Protein AF-A0A6A5UHA8-F1 (afdb_monomer)

Sequence (123 aa):
MEQAAKHSSYPTELTMKLHTLTRTIFKEAGDRDMNSHNPKFTVIPFWVLDPLLALWECIDRAVTLGQKWPFISRQNFQYIRLGLRISIEKARNRLGYEPIVGTEEGIRRTVAWFQQNKAKKAN

Secondary structure (DSSP, 8-state):
--S--------S-----HHHHHHHHHHHTT-SSTTSSS-------HHHHHHHHHHHHHHHHHHTTT-S--SS-HHHHHHHHHT-PPPSHHHHHHH----SS-HHHHHHHHHHHHHHHHHHH--

Organism: NCBI:txid147558

pLDDT: mean 77.62, std 15.19, range [36.62, 93.75]

Radius of gyration: 20.57 Å; Cα contacts (8 Å, |Δi|>4): 44; chains: 1; bounding box: 38×48×55 Å

Foldseek 3Di:
DPDPPPPDPDPPDDLQFPVNLVLLLCVLLVPPQSVDPDRDDDDDDPVVVLVVQVVVVVVCCVVVVNPDDDPDHPVVVVVSVVRDDDDCVVVCVPPVDDDPDDPSVVSNVVSVVVVVVVVVVVD

InterPro domains:
  IPR036291 NAD(P)-binding domain superfamily [SSF51735] (20-119)

Solvent-accessible surface area (backbone atoms only — not comparable to full-atom values): 7953 Å² total; per-residue (Å²): 142,89,76,80,80,79,72,69,95,61,77,95,73,75,85,68,49,69,70,56,49,51,51,51,49,40,49,69,66,65,44,62,62,81,65,40,100,75,55,88,80,84,84,77,57,64,83,64,46,54,57,52,41,53,50,48,48,52,51,52,35,63,77,48,73,63,76,63,83,67,91,78,38,64,67,61,50,49,54,61,70,68,57,79,75,83,74,60,63,66,48,29,76,75,68,70,55,72,80,93,63,56,70,70,61,47,47,50,53,52,45,54,52,51,56,58,51,54,58,61,73,76,108

Structure (mmCIF, N/CA/C/O backbone):
data_AF-A0A6A5UHA8-F1
#
_entry.id   AF-A0A6A5UHA8-F1
#
loop_
_atom_site.group_PDB
_atom_site.id
_atom_site.type_symbol
_atom_site.label_atom_id
_atom_site.label_alt_id
_atom_site.label_comp_id
_atom_site.label_asym_id
_atom_site.label_entity_id
_atom_site.label_seq_id
_atom_site.pdbx_PDB_ins_code
_atom_site.Cartn_x
_atom_site.Cartn_y
_atom_site.Cartn_z
_atom_site.occupancy
_atom_site.B_iso_or_equiv
_atom_site.auth_seq_id
_atom_site.auth_comp_id
_atom_site.auth_asym_id
_atom_site.auth_atom_id
_atom_site.pdbx_PDB_model_num
ATOM 1 N N . MET A 1 1 ? -13.228 -22.901 39.137 1.00 38.81 1 MET A N 1
ATOM 2 C CA . MET A 1 1 ? -12.195 -22.278 38.277 1.00 38.81 1 MET A CA 1
ATOM 3 C C . MET A 1 1 ? -12.542 -22.517 36.807 1.00 38.81 1 MET A C 1
ATOM 5 O O . MET A 1 1 ? -11.737 -23.022 36.042 1.00 38.81 1 MET A O 1
ATOM 9 N N . GLU A 1 2 ? -13.765 -22.160 36.412 1.00 40.34 2 GLU A N 1
ATOM 10 C CA . GLU A 1 2 ? -14.390 -22.625 35.164 1.00 40.34 2 GLU A CA 1
ATOM 11 C C . GLU A 1 2 ? -15.009 -21.440 34.409 1.00 40.34 2 GLU A C 1
ATOM 13 O O . GLU A 1 2 ? -16.166 -21.447 34.022 1.00 40.34 2 GLU A O 1
ATOM 18 N N . GLN A 1 3 ? -14.257 -20.340 34.295 1.00 36.62 3 GLN A N 1
ATOM 19 C CA . GLN A 1 3 ? -14.670 -19.162 33.512 1.00 36.62 3 GLN A CA 1
ATOM 20 C C . GLN A 1 3 ? -13.519 -18.512 32.724 1.00 36.62 3 GLN A C 1
ATOM 22 O O . GLN A 1 3 ? -13.698 -17.452 32.136 1.00 36.62 3 GLN A O 1
ATOM 27 N N . ALA A 1 4 ? -12.346 -19.148 32.642 1.00 40.94 4 ALA A N 1
ATOM 28 C CA . ALA A 1 4 ? -11.210 -18.631 31.866 1.00 40.94 4 ALA A CA 1
ATOM 29 C C . ALA A 1 4 ? -11.117 -19.213 30.438 1.00 40.94 4 ALA A C 1
ATOM 31 O O . ALA A 1 4 ? -10.199 -18.886 29.696 1.00 40.94 4 ALA A O 1
ATOM 32 N N . ALA A 1 5 ? -12.074 -20.058 30.035 1.00 40.97 5 ALA A N 1
ATOM 33 C CA . ALA A 1 5 ? -12.104 -20.718 28.725 1.00 40.97 5 ALA A CA 1
ATOM 34 C C . ALA A 1 5 ? -12.970 -19.992 27.673 1.00 40.97 5 ALA A C 1
ATOM 36 O O . ALA A 1 5 ? -13.248 -20.538 26.610 1.00 40.97 5 ALA A O 1
ATOM 37 N N . LYS A 1 6 ? -13.334 -18.721 27.900 1.00 38.22 6 LYS A N 1
ATOM 38 C CA . LYS A 1 6 ? -13.728 -17.806 26.813 1.00 38.22 6 LYS A CA 1
ATOM 39 C C . LYS A 1 6 ? -12.461 -17.275 26.135 1.00 38.22 6 LYS A C 1
ATOM 41 O O . LYS A 1 6 ? -12.190 -16.078 26.119 1.00 38.22 6 LYS A O 1
ATOM 46 N N . HIS A 1 7 ? -11.645 -18.183 25.606 1.00 41.50 7 HIS A N 1
ATOM 47 C CA . HIS A 1 7 ? -10.472 -17.828 24.818 1.00 41.50 7 HIS A CA 1
ATOM 48 C C . HIS A 1 7 ? -10.960 -17.333 23.448 1.00 41.50 7 HIS A C 1
ATOM 50 O O . HIS A 1 7 ? -10.992 -18.065 22.471 1.00 41.50 7 HIS A O 1
ATOM 56 N N . SER A 1 8 ? -11.413 -16.076 23.425 1.00 45.19 8 SER A N 1
ATOM 57 C CA . SER A 1 8 ? -11.296 -15.158 22.295 1.00 45.19 8 SER A CA 1
ATOM 58 C C . SER A 1 8 ? -11.610 -15.772 20.919 1.00 45.19 8 SER A C 1
ATOM 60 O O . SER A 1 8 ? -10.714 -15.953 20.093 1.00 45.19 8 SER A O 1
ATOM 62 N N . SER A 1 9 ? -12.894 -16.018 20.638 1.00 39.19 9 SER 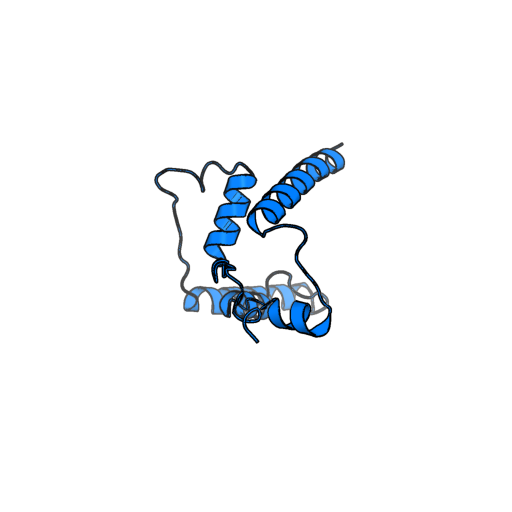A N 1
ATOM 63 C CA . SER A 1 9 ? -13.400 -16.154 19.266 1.00 39.19 9 SER A CA 1
ATOM 64 C C . SER A 1 9 ? -13.320 -14.803 18.548 1.00 39.19 9 SER A C 1
ATOM 66 O O . SER A 1 9 ? -14.333 -14.149 18.325 1.00 39.19 9 SER A O 1
ATOM 68 N N . TYR A 1 10 ? -12.113 -14.367 18.199 1.00 44.81 10 TYR A N 1
ATOM 69 C CA . TYR A 1 10 ? -11.931 -13.373 17.150 1.00 44.81 10 TYR A CA 1
ATOM 70 C C . TYR A 1 10 ? -11.368 -14.107 15.945 1.00 44.81 10 TYR A C 1
ATOM 72 O O . TYR A 1 10 ? -10.399 -14.858 16.100 1.00 44.81 10 TYR A O 1
ATOM 80 N N . PRO A 1 11 ? -11.977 -13.950 14.762 1.00 39.31 11 PRO A N 1
ATOM 81 C CA . PRO A 1 11 ? -11.448 -14.594 13.586 1.00 39.31 11 PRO A CA 1
ATOM 82 C C . PRO A 1 11 ? -10.034 -14.050 13.371 1.00 39.31 11 PRO A C 1
ATOM 84 O O . PRO A 1 11 ? -9.792 -12.844 13.381 1.00 39.31 11 PRO A O 1
ATOM 87 N N . THR A 1 12 ? -9.087 -14.959 13.185 1.00 46.69 12 THR A N 1
ATOM 88 C CA . THR A 1 12 ? -7.681 -14.721 12.820 1.00 46.69 12 THR A CA 1
ATOM 89 C C . THR A 1 12 ? -7.557 -14.154 11.390 1.00 46.69 12 THR A C 1
ATOM 91 O O . THR A 1 12 ? -6.555 -14.325 10.701 1.00 46.69 12 THR A O 1
ATOM 94 N N . GLU A 1 13 ? -8.610 -13.489 10.925 1.00 46.41 13 GLU A N 1
ATOM 95 C CA . GLU A 1 13 ? -8.915 -13.101 9.560 1.00 46.41 13 GLU A CA 1
ATOM 96 C C . GLU A 1 13 ? -8.931 -11.577 9.518 1.00 46.41 13 GLU A C 1
ATOM 98 O O . GLU A 1 13 ? -9.983 -10.969 9.660 1.00 46.41 13 GLU A O 1
ATOM 103 N N . LEU A 1 14 ? -7.766 -10.943 9.374 1.00 55.59 14 LEU A N 1
ATOM 104 C CA . LEU A 1 14 ? -7.663 -9.781 8.485 1.00 55.59 14 LEU A CA 1
ATOM 105 C C . LEU A 1 14 ? -6.211 -9.401 8.171 1.00 55.59 14 LEU A C 1
ATOM 107 O O . LEU A 1 14 ? -5.829 -8.232 8.125 1.00 55.59 14 LEU A O 1
ATOM 111 N N . THR A 1 15 ? -5.362 -10.387 7.886 1.00 63.38 15 THR A N 1
ATOM 112 C CA . THR A 1 15 ? -4.102 -10.102 7.188 1.00 63.38 15 THR A CA 1
ATOM 113 C C . THR A 1 15 ? -4.404 -9.842 5.708 1.00 63.38 15 THR A C 1
ATOM 115 O O . THR A 1 15 ? -4.061 -10.617 4.817 1.00 63.38 15 THR A O 1
ATOM 118 N N . MET A 1 16 ? -5.095 -8.734 5.413 1.00 73.50 16 MET A N 1
ATOM 119 C CA . MET A 1 16 ? -5.443 -8.380 4.041 1.00 73.50 16 MET A CA 1
ATOM 120 C C . MET A 1 16 ? -4.150 -8.155 3.235 1.00 73.50 16 MET A C 1
ATOM 122 O O . MET A 1 16 ? -3.268 -7.368 3.603 1.00 73.50 16 MET A O 1
ATOM 126 N N . LYS A 1 17 ? -3.993 -8.885 2.124 1.00 80.94 17 LYS A N 1
ATOM 127 C CA . LYS A 1 17 ? -2.867 -8.684 1.198 1.00 80.94 17 LYS A CA 1
ATOM 128 C C . LYS A 1 17 ? -2.960 -7.280 0.597 1.00 80.94 17 LYS A C 1
ATOM 130 O O . LYS A 1 17 ? -4.055 -6.779 0.376 1.00 80.94 17 LYS A O 1
ATOM 135 N N . LEU A 1 18 ? -1.821 -6.663 0.270 1.00 80.62 18 LEU A N 1
ATOM 136 C CA . LEU A 1 18 ? -1.769 -5.293 -0.260 1.00 80.62 18 LEU A CA 1
ATOM 137 C C . LEU A 1 18 ? -2.644 -5.147 -1.503 1.00 80.62 18 LEU A C 1
ATOM 139 O O . LEU A 1 18 ? -3.376 -4.179 -1.622 1.00 80.62 18 LEU A O 1
ATOM 143 N N . HIS A 1 19 ? -2.602 -6.137 -2.392 1.00 79.50 19 HIS A N 1
ATOM 144 C CA . HIS A 1 19 ? -3.430 -6.145 -3.591 1.00 79.50 19 HIS A CA 1
ATOM 145 C C . HIS A 1 19 ? -4.936 -6.244 -3.278 1.00 79.50 19 HIS A C 1
ATOM 147 O O . HIS A 1 19 ? -5.765 -5.675 -3.982 1.00 79.50 19 HIS A O 1
ATOM 153 N N . THR A 1 20 ? -5.314 -6.947 -2.209 1.00 83.44 20 THR A N 1
ATOM 154 C CA . THR A 1 20 ? -6.709 -7.002 -1.750 1.00 83.44 20 THR A CA 1
ATOM 155 C C . THR A 1 20 ? -7.126 -5.671 -1.120 1.00 83.44 20 THR A C 1
ATOM 157 O O . THR A 1 20 ? -8.225 -5.186 -1.385 1.00 83.44 20 THR A O 1
ATOM 160 N N . LEU A 1 21 ? -6.229 -5.039 -0.356 1.00 85.50 21 LEU A N 1
ATOM 161 C CA . LEU A 1 21 ? -6.434 -3.709 0.216 1.00 85.50 21 LEU A CA 1
ATOM 162 C C . LEU A 1 21 ? -6.647 -2.668 -0.881 1.00 85.50 21 LEU A C 1
ATOM 164 O O . LEU A 1 21 ? -7.646 -1.956 -0.869 1.00 85.50 21 LEU A O 1
ATOM 168 N N . THR A 1 22 ? -5.739 -2.610 -1.856 1.00 85.50 22 THR A N 1
ATOM 169 C CA . THR A 1 22 ? -5.837 -1.671 -2.976 1.00 85.50 22 THR A CA 1
ATOM 170 C C . THR A 1 22 ? -7.113 -1.920 -3.768 1.00 85.50 22 THR A C 1
ATOM 172 O O . THR A 1 22 ? -7.848 -0.971 -4.017 1.00 85.50 22 THR A O 1
ATOM 175 N N . ARG A 1 23 ? -7.450 -3.181 -4.079 1.00 84.50 23 ARG A N 1
ATOM 176 C CA . ARG A 1 23 ? -8.714 -3.527 -4.750 1.00 84.50 23 ARG A CA 1
ATOM 177 C C . ARG A 1 23 ? -9.931 -3.015 -3.980 1.00 84.50 23 ARG A C 1
ATOM 179 O O . ARG A 1 23 ? -10.846 -2.478 -4.594 1.00 84.50 23 ARG A O 1
ATOM 186 N N . THR A 1 24 ? -9.937 -3.161 -2.658 1.00 87.25 24 THR A N 1
ATOM 187 C CA . THR A 1 24 ? -11.037 -2.684 -1.809 1.00 87.25 24 THR A CA 1
ATOM 188 C C . THR A 1 24 ? -11.139 -1.160 -1.860 1.00 87.25 24 THR A C 1
ATOM 190 O O . THR A 1 24 ? -12.218 -0.633 -2.093 1.00 87.25 24 THR A O 1
ATOM 193 N N . ILE A 1 25 ? -10.013 -0.448 -1.755 1.00 89.81 25 ILE A N 1
ATOM 194 C CA . ILE A 1 25 ? -9.972 1.017 -1.876 1.00 89.81 25 ILE A CA 1
ATOM 195 C C . ILE A 1 25 ? -10.503 1.481 -3.239 1.00 89.81 25 ILE A C 1
ATOM 197 O O . ILE A 1 25 ? -11.336 2.380 -3.285 1.00 89.81 25 ILE A O 1
ATOM 201 N N . PHE A 1 26 ? -10.050 0.879 -4.344 1.00 87.44 26 PHE A N 1
ATOM 202 C CA . PHE A 1 26 ? -10.492 1.258 -5.693 1.00 87.44 26 PHE A CA 1
ATOM 203 C C . PHE A 1 26 ? -11.976 0.971 -5.920 1.00 87.44 26 PHE A C 1
ATOM 205 O O . PHE A 1 26 ? -12.680 1.797 -6.502 1.00 87.44 26 PHE A O 1
ATOM 212 N N . LYS A 1 27 ? -12.469 -0.156 -5.397 1.00 86.56 27 LYS A N 1
ATOM 213 C CA . LYS A 1 27 ? -13.892 -0.490 -5.424 1.00 86.56 27 LYS A CA 1
ATOM 214 C C . LYS A 1 27 ? -14.727 0.568 -4.695 1.00 86.56 27 LYS A C 1
ATOM 216 O O . LYS A 1 27 ? -15.681 1.078 -5.272 1.00 86.56 27 LYS A O 1
ATOM 221 N N . GLU A 1 28 ? -14.342 0.941 -3.474 1.00 89.12 28 GLU A N 1
ATOM 222 C CA . GLU A 1 28 ? -15.027 1.991 -2.702 1.00 89.12 28 GLU A CA 1
ATOM 223 C C . GLU A 1 28 ? -14.884 3.381 -3.346 1.00 89.12 28 GLU A C 1
ATOM 225 O O . GLU A 1 28 ? -15.772 4.224 -3.236 1.00 89.12 28 GLU A O 1
ATOM 230 N N . ALA A 1 29 ? -13.781 3.636 -4.057 1.00 87.88 29 ALA A N 1
ATOM 231 C CA . ALA A 1 29 ? -13.562 4.887 -4.780 1.00 87.88 29 ALA A CA 1
ATOM 232 C C . ALA A 1 29 ? -14.445 5.035 -6.033 1.00 87.88 29 ALA A C 1
ATOM 234 O O . ALA A 1 29 ? -14.463 6.116 -6.623 1.00 87.88 29 ALA A O 1
ATOM 235 N N . GLY A 1 30 ? -15.182 3.988 -6.419 1.00 85.25 30 GLY A N 1
ATOM 236 C CA . GLY A 1 30 ? -16.061 3.983 -7.586 1.00 85.25 30 GLY A CA 1
ATOM 237 C C . GLY A 1 30 ? -15.344 3.687 -8.905 1.00 85.25 30 GLY A C 1
ATOM 238 O O . GLY A 1 30 ? -15.884 4.000 -9.967 1.00 85.25 30 GLY A O 1
ATOM 239 N N . ASP A 1 31 ? -14.143 3.102 -8.857 1.00 82.44 31 ASP A N 1
ATOM 240 C CA . ASP A 1 31 ? -13.414 2.700 -10.058 1.00 82.44 31 ASP A CA 1
ATOM 241 C C . ASP A 1 31 ? -14.146 1.551 -10.776 1.00 82.44 31 ASP A C 1
ATOM 243 O O . ASP A 1 31 ? -14.421 0.494 -10.199 1.00 82.44 31 ASP A O 1
ATOM 247 N N . ARG A 1 32 ? -14.492 1.775 -12.047 1.00 69.00 32 ARG A N 1
ATOM 248 C CA . ARG A 1 32 ? -15.257 0.829 -12.873 1.00 69.00 32 ARG A CA 1
ATOM 249 C C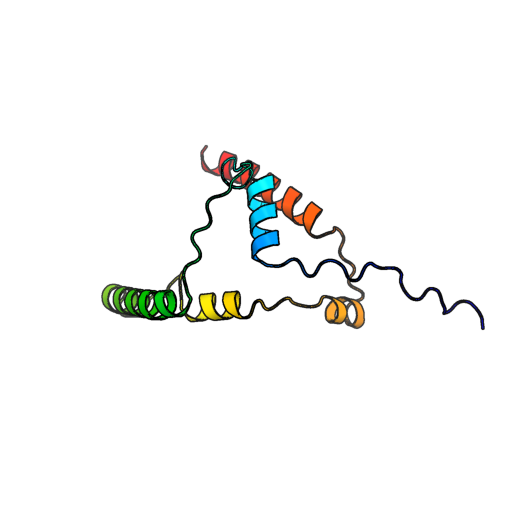 . ARG A 1 32 ? -14.363 -0.230 -13.509 1.00 69.00 32 ARG A C 1
ATOM 251 O O . ARG A 1 32 ? -14.820 -1.355 -13.700 1.00 69.00 32 ARG A O 1
ATOM 258 N N . ASP A 1 33 ? -13.103 0.097 -13.783 1.00 70.94 33 ASP A N 1
ATOM 259 C CA . ASP A 1 33 ? -12.193 -0.796 -14.505 1.00 70.94 33 ASP A CA 1
ATOM 260 C C . ASP A 1 33 ? -11.704 -1.930 -13.601 1.00 70.94 33 ASP A C 1
ATOM 262 O O . ASP A 1 33 ? -11.683 -3.098 -13.997 1.00 70.94 33 ASP A O 1
ATOM 266 N N . MET A 1 34 ? -11.400 -1.613 -12.340 1.00 66.06 34 MET A N 1
ATOM 267 C CA . MET A 1 34 ? -10.967 -2.599 -11.344 1.00 66.06 34 MET A CA 1
ATOM 268 C C . MET A 1 34 ? -12.106 -3.521 -10.862 1.00 66.06 34 MET A C 1
ATOM 270 O O . MET A 1 34 ? -11.835 -4.596 -10.322 1.00 66.06 34 MET A O 1
ATOM 274 N N . ASN A 1 35 ? -13.365 -3.102 -11.046 1.00 65.00 35 ASN A N 1
ATOM 275 C CA . ASN A 1 35 ? -14.583 -3.847 -10.695 1.00 65.00 35 ASN A CA 1
ATOM 276 C C . ASN A 1 35 ? -15.257 -4.509 -11.918 1.00 65.00 35 ASN A C 1
ATOM 278 O O . ASN A 1 35 ? -16.358 -5.048 -11.808 1.00 65.00 35 ASN A O 1
ATOM 282 N N . SER A 1 36 ? -14.612 -4.459 -13.088 1.00 68.62 36 SER A N 1
ATOM 283 C CA . SER A 1 36 ? -15.054 -5.172 -14.288 1.00 68.62 36 SER A CA 1
ATOM 284 C C . SER A 1 36 ? -14.948 -6.690 -14.098 1.00 68.62 36 SER A C 1
ATOM 286 O O . SER A 1 36 ? -14.161 -7.175 -13.286 1.00 68.62 36 SER A O 1
ATOM 288 N N . HIS A 1 37 ? -15.714 -7.460 -14.874 1.00 70.06 37 HIS A N 1
ATOM 289 C CA . HIS A 1 37 ? -15.679 -8.928 -14.839 1.00 70.06 37 HIS A CA 1
ATOM 290 C C . HIS A 1 37 ? -14.295 -9.491 -15.227 1.00 70.06 37 HIS A C 1
ATOM 292 O O . HIS A 1 37 ? -13.920 -10.564 -14.767 1.00 70.06 37 HIS A O 1
ATOM 298 N N . ASN A 1 38 ? -13.518 -8.739 -16.023 1.00 72.25 38 ASN A N 1
ATOM 299 C CA . ASN A 1 38 ? -12.174 -9.102 -16.485 1.00 72.25 38 ASN A CA 1
ATOM 300 C C . ASN A 1 38 ? -11.173 -7.952 -16.255 1.00 72.25 38 ASN A C 1
ATOM 302 O O . ASN A 1 38 ? -10.832 -7.231 -17.197 1.00 72.25 38 ASN A O 1
ATOM 306 N N . PRO A 1 39 ? -10.695 -7.742 -15.019 1.00 73.12 39 PRO A N 1
ATOM 307 C 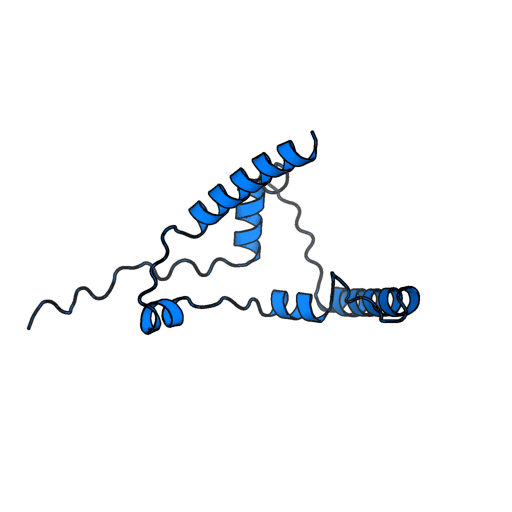CA . PRO A 1 39 ? -9.699 -6.713 -14.741 1.00 73.12 39 PRO A CA 1
ATOM 308 C C . PRO A 1 39 ? -8.359 -7.061 -15.413 1.00 73.12 39 PRO A C 1
ATOM 310 O O . PRO A 1 39 ? -7.837 -8.169 -15.269 1.00 73.12 39 PRO A O 1
ATOM 313 N N . LYS A 1 40 ? -7.785 -6.108 -16.154 1.00 75.81 40 LYS A N 1
ATOM 314 C CA . LYS 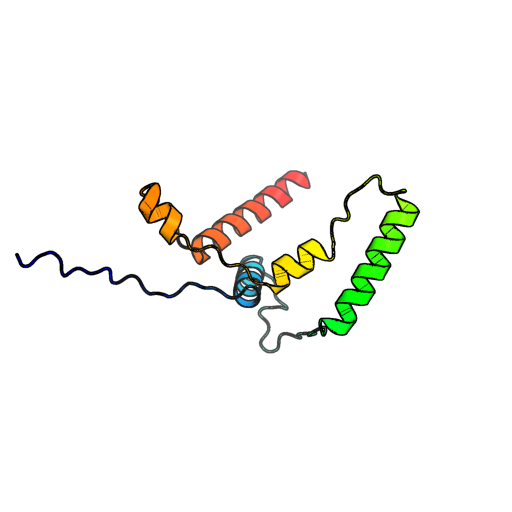A 1 40 ? -6.505 -6.288 -16.852 1.00 75.81 40 LYS A CA 1
ATOM 315 C C . LYS A 1 40 ? -5.345 -6.013 -15.892 1.00 75.81 40 LYS A C 1
ATOM 317 O O . LYS A 1 40 ? -5.070 -4.863 -15.564 1.00 75.81 40 LYS A O 1
ATOM 322 N N . PHE A 1 41 ? -4.648 -7.062 -15.456 1.00 74.06 41 PHE A N 1
ATOM 323 C CA . PHE A 1 41 ? -3.457 -6.930 -14.611 1.00 74.06 41 PHE 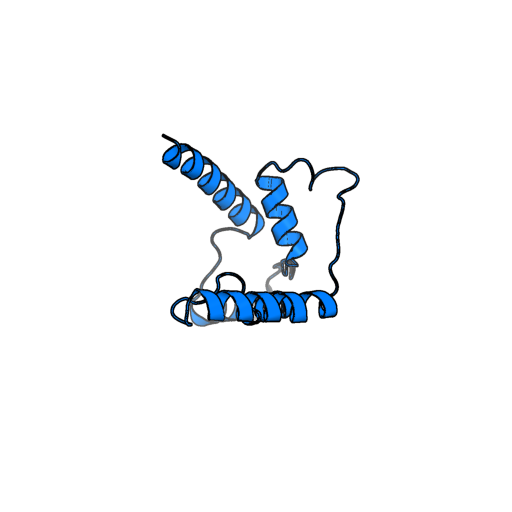A CA 1
ATOM 324 C C . PHE A 1 41 ? -2.182 -7.010 -15.442 1.00 74.06 41 PHE A C 1
ATOM 326 O O . PHE A 1 41 ? -1.906 -8.027 -16.076 1.00 74.06 41 PHE A O 1
ATOM 333 N N . THR A 1 42 ? -1.364 -5.965 -15.375 1.00 81.00 42 THR A N 1
ATOM 334 C CA . THR A 1 42 ? 0.021 -6.018 -15.849 1.00 81.00 42 THR A CA 1
ATOM 335 C C . THR A 1 42 ? 0.916 -6.291 -14.650 1.00 81.00 42 THR A C 1
ATOM 337 O O . THR A 1 42 ? 1.183 -5.400 -13.844 1.00 81.00 42 THR A O 1
ATOM 340 N N . VAL A 1 43 ? 1.360 -7.538 -14.499 1.00 85.06 43 VAL A N 1
ATOM 341 C CA . VAL A 1 43 ? 2.318 -7.908 -13.451 1.00 85.06 43 VAL A CA 1
ATOM 342 C C . VAL A 1 43 ? 3.721 -7.608 -13.965 1.00 85.06 43 VAL A C 1
ATOM 344 O O . VAL A 1 43 ? 4.210 -8.282 -14.867 1.00 85.06 43 VAL A O 1
ATOM 347 N N . ILE A 1 44 ? 4.361 -6.585 -13.402 1.00 86.81 44 ILE A N 1
ATOM 348 C CA . ILE A 1 44 ? 5.735 -6.210 -13.750 1.00 86.81 44 ILE A CA 1
ATOM 349 C C . ILE A 1 44 ? 6.693 -7.023 -12.871 1.00 86.81 44 ILE A C 1
ATOM 351 O O . ILE A 1 44 ? 6.634 -6.905 -11.643 1.00 86.81 44 ILE A O 1
ATOM 355 N N . PRO A 1 45 ? 7.583 -7.844 -13.455 1.00 88.44 45 PRO A N 1
ATOM 356 C CA . PRO A 1 45 ? 8.573 -8.577 -12.681 1.00 88.44 45 PRO A CA 1
ATOM 357 C C . PRO A 1 45 ? 9.526 -7.633 -11.942 1.00 88.44 45 PRO A C 1
ATOM 359 O O . PRO A 1 45 ? 10.024 -6.656 -12.503 1.00 88.44 45 PRO A O 1
ATOM 362 N N . PHE A 1 46 ? 9.850 -7.960 -10.690 1.00 82.25 46 PHE A N 1
ATOM 363 C CA . PHE A 1 46 ? 10.700 -7.111 -9.846 1.00 82.25 46 PHE A CA 1
ATOM 364 C C . PHE A 1 46 ? 12.112 -6.892 -10.406 1.00 82.25 46 PHE A C 1
ATOM 366 O O . PHE A 1 46 ? 12.695 -5.838 -10.171 1.00 82.25 46 PHE A O 1
ATOM 373 N N . TRP A 1 47 ? 12.652 -7.850 -11.164 1.00 87.88 47 TRP A N 1
ATOM 374 C CA . TRP A 1 47 ? 13.968 -7.721 -11.795 1.00 87.88 47 TRP A CA 1
ATOM 375 C C . TRP A 1 47 ? 13.998 -6.670 -12.914 1.00 87.88 47 TRP A C 1
ATOM 377 O O . TRP A 1 47 ? 15.060 -6.130 -13.190 1.00 87.88 47 TRP A O 1
ATOM 387 N N . VAL A 1 48 ? 12.851 -6.357 -13.533 1.00 90.62 48 VAL A N 1
ATOM 388 C CA . VAL A 1 48 ? 12.719 -5.257 -14.509 1.00 90.62 48 VAL A CA 1
ATOM 389 C C . VAL A 1 48 ? 12.568 -3.927 -13.783 1.00 90.62 48 VAL A C 1
ATOM 391 O O . VAL A 1 48 ? 13.101 -2.903 -14.201 1.00 90.62 48 VAL A O 1
ATOM 394 N N . LEU A 1 49 ? 11.830 -3.937 -12.676 1.00 88.81 49 LEU A N 1
ATOM 395 C CA . LEU A 1 49 ? 11.506 -2.722 -11.952 1.00 88.81 49 LEU A CA 1
ATOM 396 C C . LEU A 1 49 ? 12.694 -2.151 -11.166 1.00 88.81 49 LEU A C 1
ATOM 398 O O . LEU A 1 49 ? 12.870 -0.939 -11.148 1.00 88.81 49 LEU A O 1
ATOM 402 N N . ASP A 1 50 ? 13.507 -2.993 -10.522 1.00 86.69 50 ASP A N 1
ATOM 403 C CA . ASP A 1 50 ? 14.656 -2.527 -9.734 1.00 86.69 50 ASP A CA 1
ATOM 404 C C . ASP A 1 50 ? 15.675 -1.702 -10.553 1.00 86.69 50 ASP A C 1
ATOM 406 O O . ASP A 1 50 ? 16.029 -0.610 -10.098 1.00 86.69 50 ASP A O 1
ATOM 410 N N . PRO A 1 51 ? 16.106 -2.110 -11.770 1.00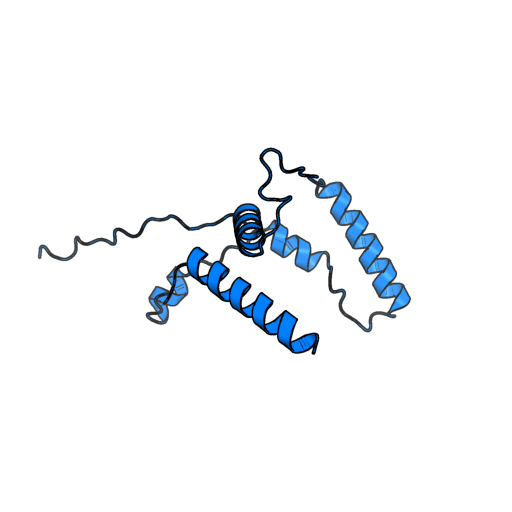 92.25 51 PRO A N 1
ATOM 411 C CA . PRO A 1 51 ? 16.969 -1.269 -12.597 1.00 92.25 51 PRO A CA 1
ATOM 412 C C . PRO A 1 51 ? 16.242 -0.025 -13.120 1.00 92.25 51 PRO A C 1
ATOM 414 O O . PRO A 1 51 ? 16.858 1.035 -13.192 1.00 92.25 51 PRO A O 1
ATOM 417 N N . LEU A 1 52 ? 14.941 -0.103 -13.427 1.00 91.50 52 LEU A N 1
ATOM 418 C CA . LEU A 1 52 ? 14.162 1.067 -13.848 1.00 91.50 52 LEU A CA 1
ATOM 419 C C . LEU A 1 52 ? 14.112 2.138 -12.747 1.00 91.50 52 LEU A C 1
ATOM 421 O O . LEU A 1 52 ? 14.333 3.317 -13.017 1.00 91.50 52 LEU A O 1
ATOM 425 N N . LEU A 1 53 ? 13.876 1.723 -11.500 1.00 87.69 53 LEU A N 1
ATOM 426 C CA . LEU A 1 53 ? 13.895 2.605 -10.333 1.00 87.69 53 LEU A CA 1
ATOM 427 C C . LEU A 1 53 ? 15.294 3.162 -10.065 1.00 87.69 53 LEU A C 1
ATOM 429 O O . LEU A 1 53 ? 15.425 4.341 -9.757 1.00 87.69 53 LEU A O 1
ATOM 433 N N . ALA A 1 54 ? 16.342 2.350 -10.219 1.00 88.56 54 ALA A N 1
ATOM 434 C CA . ALA A 1 54 ? 17.720 2.813 -10.069 1.00 88.56 54 ALA A CA 1
ATOM 435 C C . ALA A 1 54 ? 18.093 3.881 -11.113 1.00 88.56 54 ALA A C 1
ATOM 437 O O . ALA A 1 54 ? 18.757 4.863 -10.781 1.00 88.56 54 ALA A O 1
ATOM 438 N N . LEU A 1 55 ? 17.645 3.718 -12.363 1.00 90.62 55 LEU A N 1
ATOM 439 C CA . LEU A 1 55 ? 17.818 4.727 -13.409 1.00 90.62 55 LEU A CA 1
ATOM 440 C C . LEU A 1 55 ? 17.059 6.011 -13.070 1.00 90.62 55 LEU A C 1
ATOM 442 O O . LEU A 1 55 ? 17.632 7.093 -13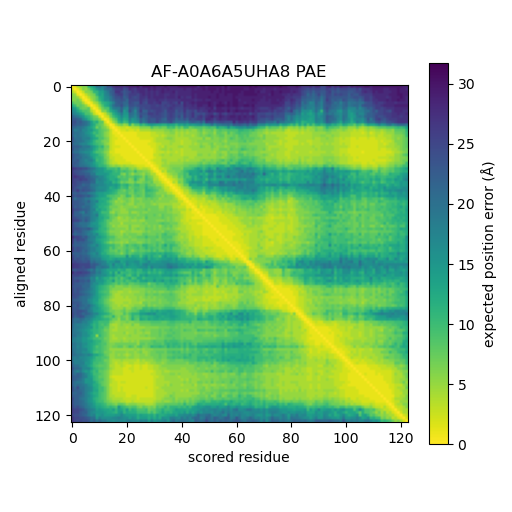.175 1.00 90.62 55 LEU A O 1
ATOM 446 N N . TRP A 1 56 ? 15.812 5.892 -12.611 1.00 89.44 56 TRP A N 1
ATOM 447 C CA . TRP A 1 56 ? 15.007 7.040 -12.196 1.00 89.44 56 TRP A CA 1
ATOM 448 C C . TRP A 1 56 ? 15.660 7.820 -11.047 1.00 89.44 56 TRP A C 1
ATOM 450 O O . TRP A 1 56 ? 15.830 9.030 -11.146 1.00 89.44 56 TRP A O 1
ATOM 460 N N . GLU A 1 57 ? 16.122 7.134 -9.998 1.00 87.69 57 GLU A N 1
ATOM 461 C CA . GLU A 1 57 ? 16.855 7.760 -8.889 1.00 87.69 57 GLU A CA 1
ATOM 462 C C . GLU A 1 57 ? 18.148 8.435 -9.358 1.00 87.69 57 GLU A C 1
ATOM 464 O O . GLU A 1 57 ? 18.506 9.501 -8.858 1.00 87.69 57 GLU A O 1
ATOM 469 N N . CYS A 1 58 ? 18.857 7.840 -10.322 1.00 86.31 58 CYS A N 1
ATOM 470 C CA . CYS A 1 58 ? 20.065 8.432 -10.888 1.00 86.31 58 CYS A CA 1
ATOM 471 C C . CYS A 1 58 ? 19.755 9.739 -11.637 1.00 86.31 58 CYS A C 1
ATOM 473 O O . CYS A 1 58 ? 20.464 10.730 -11.450 1.00 86.31 58 CYS A O 1
ATOM 475 N N . ILE A 1 59 ? 18.669 9.761 -12.419 1.00 88.00 59 ILE A N 1
ATOM 476 C CA . ILE A 1 59 ? 18.182 10.951 -13.131 1.00 88.00 59 ILE A CA 1
ATOM 477 C C . ILE A 1 59 ? 17.742 12.026 -12.134 1.00 88.00 59 ILE A C 1
ATOM 479 O O . ILE A 1 59 ? 18.227 13.153 -12.207 1.00 88.00 59 ILE A O 1
ATOM 483 N N . ASP A 1 60 ? 16.886 11.682 -11.170 1.00 86.25 60 ASP A N 1
ATOM 484 C CA . ASP A 1 60 ? 16.395 12.621 -10.155 1.00 86.25 60 ASP A CA 1
ATOM 485 C C . ASP A 1 60 ? 17.550 13.218 -9.349 1.00 86.25 60 ASP A C 1
ATOM 487 O O . ASP A 1 60 ? 17.569 14.421 -9.070 1.00 86.25 60 ASP A O 1
ATOM 491 N N . ARG A 1 61 ? 18.555 12.400 -9.016 1.00 83.44 61 ARG A N 1
ATOM 492 C CA . ARG A 1 61 ? 19.764 12.855 -8.327 1.00 83.44 61 ARG A CA 1
ATOM 493 C C . ARG A 1 61 ? 20.601 13.792 -9.194 1.00 83.44 61 ARG A C 1
ATOM 495 O O . ARG A 1 61 ? 21.118 14.769 -8.659 1.00 83.44 61 ARG A O 1
ATOM 502 N N . ALA A 1 62 ? 20.728 13.515 -10.492 1.00 88.25 62 ALA A N 1
ATOM 503 C CA . ALA A 1 62 ? 21.462 14.363 -11.428 1.00 88.25 62 ALA A CA 1
ATOM 504 C C . ALA A 1 62 ? 20.763 15.716 -11.647 1.00 88.25 62 ALA A C 1
ATOM 506 O O . ALA A 1 62 ? 21.416 16.754 -11.597 1.00 88.25 62 ALA A O 1
ATOM 507 N N . VAL A 1 63 ? 19.438 15.717 -11.819 1.00 86.75 63 VAL A N 1
ATOM 508 C CA . VAL A 1 63 ? 18.635 16.933 -12.033 1.00 86.75 63 VAL A CA 1
ATOM 509 C C . VAL A 1 63 ? 18.526 17.771 -10.760 1.00 86.75 63 VAL A C 1
ATOM 511 O O . VAL A 1 63 ? 18.618 18.994 -10.806 1.00 86.75 63 VAL A O 1
ATOM 514 N N . THR A 1 64 ? 18.341 17.123 -9.609 1.00 83.06 64 THR A N 1
ATOM 515 C CA . THR A 1 64 ? 18.064 17.810 -8.336 1.00 83.06 64 THR A CA 1
ATOM 516 C C . THR A 1 64 ? 19.324 18.053 -7.503 1.00 83.06 64 THR A C 1
ATOM 518 O O . THR A 1 64 ? 19.224 18.515 -6.367 1.00 83.06 64 THR A O 1
ATOM 521 N N . LEU A 1 65 ? 20.513 17.713 -8.022 1.00 83.56 65 LEU A N 1
ATOM 522 C CA . LEU A 1 65 ? 21.801 17.824 -7.317 1.00 83.56 65 LEU A CA 1
ATOM 523 C C . LEU A 1 65 ? 21.766 17.207 -5.901 1.00 83.56 65 LEU A C 1
ATOM 525 O O . LEU A 1 65 ? 22.414 17.686 -4.974 1.00 83.56 65 LEU A O 1
ATOM 529 N N . GLY A 1 66 ? 20.958 16.158 -5.715 1.00 76.31 66 GLY A N 1
ATOM 530 C CA . GLY A 1 66 ? 20.767 15.488 -4.424 1.00 76.31 66 GLY A CA 1
ATOM 531 C C . GLY A 1 66 ? 20.000 16.278 -3.352 1.00 76.31 66 GLY A C 1
ATOM 532 O O . GLY A 1 66 ? 19.967 15.839 -2.207 1.00 76.31 66 GLY A O 1
ATOM 533 N N . GLN A 1 67 ? 19.364 17.409 -3.677 1.00 73.69 67 GLN A N 1
ATOM 534 C CA . GLN A 1 67 ? 18.678 18.244 -2.678 1.00 73.69 67 GLN A CA 1
ATOM 535 C C . GLN A 1 67 ? 17.312 17.712 -2.228 1.00 73.69 67 GLN A C 1
ATOM 537 O O . GLN A 1 67 ? 16.825 18.104 -1.167 1.00 73.69 67 GLN A O 1
ATOM 542 N N . LYS A 1 68 ? 16.663 16.848 -3.017 1.00 74.62 68 LYS A N 1
ATOM 543 C CA . LYS A 1 68 ? 15.338 16.308 -2.688 1.00 74.62 68 LYS A CA 1
ATOM 544 C C . LYS A 1 68 ? 15.368 14.796 -2.625 1.00 74.62 68 LYS A C 1
ATOM 546 O O . LYS A 1 68 ? 15.975 14.132 -3.460 1.00 74.62 68 LYS A O 1
ATOM 551 N N . TRP A 1 69 ? 14.647 14.272 -1.642 1.00 67.88 69 TRP A N 1
ATOM 552 C CA . TRP A 1 69 ? 14.353 12.853 -1.561 1.00 67.88 69 TRP A CA 1
ATOM 553 C C . TRP A 1 69 ? 13.330 12.467 -2.638 1.00 67.88 69 TRP A C 1
ATOM 555 O O . TRP A 1 69 ? 12.282 13.117 -2.723 1.00 67.88 69 TRP A O 1
ATOM 565 N N . PRO A 1 70 ? 13.603 11.435 -3.457 1.00 72.25 70 PRO A N 1
ATOM 566 C CA . PRO A 1 70 ? 12.674 10.996 -4.487 1.00 72.25 70 PRO A CA 1
ATOM 567 C C . PRO A 1 70 ? 11.415 10.405 -3.846 1.00 72.25 70 PRO A C 1
ATOM 569 O O . PRO A 1 70 ? 11.484 9.616 -2.902 1.00 72.25 70 PRO A O 1
ATOM 572 N N . PHE A 1 71 ? 10.246 10.779 -4.373 1.00 68.69 71 PHE A N 1
ATOM 573 C CA . PHE A 1 71 ? 8.95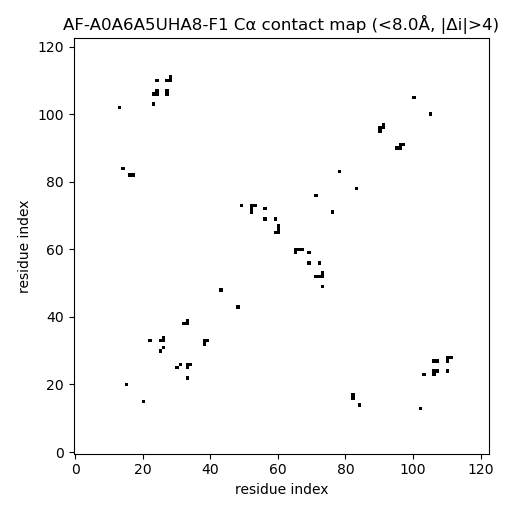6 10.259 -3.906 1.00 68.69 71 PHE A CA 1
ATOM 574 C C . PHE A 1 71 ? 8.825 8.750 -4.181 1.00 68.69 71 PHE A C 1
ATOM 576 O O . PHE A 1 71 ? 8.307 7.990 -3.359 1.00 68.69 71 PHE A O 1
ATOM 583 N N . ILE A 1 72 ? 9.356 8.307 -5.324 1.00 75.06 72 ILE A N 1
ATOM 584 C CA . ILE A 1 72 ? 9.438 6.903 -5.725 1.00 75.06 72 ILE A CA 1
ATOM 585 C C . ILE A 1 72 ? 10.896 6.469 -5.571 1.00 75.06 72 ILE A C 1
ATOM 587 O O . ILE A 1 72 ? 11.719 6.722 -6.444 1.00 75.06 72 ILE A O 1
ATOM 591 N N . SER A 1 73 ? 11.213 5.839 -4.440 1.00 80.38 73 SER A N 1
ATOM 592 C CA . SER A 1 73 ? 12.548 5.308 -4.158 1.00 80.38 73 SER A CA 1
ATOM 593 C C . SER A 1 73 ? 12.558 3.781 -4.155 1.00 80.38 73 SER A C 1
ATOM 595 O O . SER A 1 73 ? 11.550 3.127 -3.851 1.00 80.38 73 SER A O 1
ATOM 597 N N . ARG A 1 74 ? 13.726 3.191 -4.421 1.00 82.44 74 ARG A N 1
ATOM 598 C CA . ARG A 1 74 ? 13.984 1.756 -4.255 1.00 82.44 74 ARG A CA 1
ATOM 599 C C . ARG A 1 74 ? 13.657 1.321 -2.835 1.00 82.44 74 ARG A C 1
ATOM 601 O O . ARG A 1 74 ? 13.048 0.274 -2.657 1.00 82.44 74 ARG A O 1
ATOM 608 N N . GLN A 1 75 ? 13.975 2.137 -1.827 1.00 82.00 75 GLN A N 1
ATOM 609 C CA . GLN A 1 75 ? 13.655 1.836 -0.428 1.00 82.00 75 GLN A CA 1
ATOM 610 C C . GLN A 1 75 ? 12.146 1.706 -0.196 1.00 82.00 75 GLN A C 1
ATOM 612 O O . GLN A 1 75 ? 11.707 0.696 0.354 1.00 82.00 75 GLN A O 1
ATOM 617 N N . ASN A 1 76 ? 11.342 2.662 -0.673 1.00 83.06 76 ASN A N 1
ATOM 618 C CA . ASN A 1 76 ? 9.881 2.590 -0.573 1.00 83.06 76 ASN A CA 1
ATOM 619 C C . ASN A 1 76 ? 9.350 1.315 -1.237 1.00 83.06 76 ASN A C 1
ATOM 621 O O . ASN A 1 76 ? 8.503 0.618 -0.675 1.00 83.06 76 ASN A O 1
ATOM 625 N N . PHE A 1 77 ? 9.894 0.964 -2.402 1.00 83.75 77 PHE A N 1
ATOM 626 C CA . PHE A 1 77 ? 9.481 -0.237 -3.114 1.00 83.75 77 PHE A CA 1
ATOM 627 C C . PHE A 1 77 ? 9.893 -1.533 -2.401 1.00 83.75 77 PHE A C 1
ATOM 629 O O . PHE A 1 77 ? 9.124 -2.493 -2.373 1.00 83.75 77 PHE A O 1
ATOM 636 N N . GLN A 1 78 ? 11.063 -1.560 -1.757 1.00 83.44 78 GLN A N 1
ATOM 637 C CA . GLN A 1 78 ? 11.499 -2.674 -0.911 1.00 83.44 78 GLN A CA 1
ATOM 638 C C . GLN A 1 78 ? 10.574 -2.853 0.299 1.00 83.44 78 GLN A C 1
ATOM 640 O O . GLN A 1 78 ? 10.171 -3.978 0.589 1.00 83.44 78 GLN A O 1
ATOM 645 N N . TYR A 1 79 ? 10.163 -1.765 0.956 1.00 81.69 79 TYR A N 1
ATOM 646 C CA . TYR A 1 79 ? 9.187 -1.816 2.050 1.00 81.69 79 TYR A CA 1
ATOM 647 C C . TYR A 1 79 ? 7.834 -2.374 1.599 1.00 81.69 79 TYR A C 1
ATOM 649 O O . TYR A 1 79 ? 7.262 -3.239 2.266 1.00 81.69 79 TYR A O 1
ATOM 657 N N . ILE A 1 80 ? 7.345 -1.930 0.438 1.00 82.94 80 ILE A N 1
ATOM 658 C CA . ILE A 1 80 ? 6.115 -2.449 -0.173 1.00 82.94 80 ILE A CA 1
ATOM 659 C C . ILE A 1 80 ? 6.265 -3.941 -0.507 1.00 82.94 80 ILE A C 1
ATOM 661 O O . ILE A 1 80 ? 5.362 -4.727 -0.210 1.00 82.94 80 ILE A O 1
ATOM 665 N N . ARG A 1 81 ? 7.414 -4.342 -1.071 1.00 80.69 81 ARG A N 1
ATOM 666 C CA . ARG A 1 81 ? 7.737 -5.729 -1.438 1.00 80.69 81 ARG A CA 1
ATOM 667 C C . ARG A 1 81 ? 7.757 -6.661 -0.235 1.00 80.69 81 ARG A C 1
ATOM 669 O O . ARG A 1 81 ? 7.206 -7.754 -0.314 1.00 80.69 81 ARG A O 1
ATOM 676 N N . LEU A 1 82 ? 8.369 -6.233 0.868 1.00 80.25 82 LEU A N 1
ATOM 677 C CA . LEU A 1 82 ? 8.420 -7.008 2.110 1.00 80.25 82 LEU A CA 1
ATOM 678 C C . LEU A 1 82 ? 7.027 -7.243 2.699 1.00 80.25 82 LEU A C 1
ATOM 680 O O . LEU A 1 82 ? 6.856 -8.138 3.521 1.00 80.25 82 LEU A O 1
ATOM 684 N N . GLY A 1 83 ? 6.029 -6.456 2.278 1.00 71.94 83 GLY A N 1
ATOM 685 C CA . GLY A 1 83 ? 4.648 -6.649 2.688 1.00 71.94 83 GLY A CA 1
ATOM 686 C C . GLY A 1 83 ? 4.490 -6.576 4.200 1.00 71.94 83 GLY A C 1
ATOM 687 O O . GLY A 1 83 ? 3.645 -7.288 4.732 1.00 71.94 83 GLY A O 1
ATOM 688 N N . LEU A 1 84 ? 5.305 -5.753 4.876 1.00 67.75 84 LEU A N 1
ATOM 689 C CA . LEU A 1 84 ? 5.322 -5.640 6.333 1.00 67.75 84 LEU A CA 1
ATOM 690 C C . LEU A 1 84 ? 3.914 -5.289 6.827 1.00 67.75 84 LEU A C 1
ATOM 692 O O . LEU A 1 84 ? 3.438 -4.162 6.680 1.00 67.75 84 LEU A O 1
ATOM 696 N N . ARG A 1 85 ? 3.221 -6.285 7.379 1.00 69.69 85 ARG A N 1
ATOM 697 C CA . ARG A 1 85 ? 1.945 -6.120 8.074 1.00 69.69 85 ARG A CA 1
ATOM 698 C C . ARG A 1 85 ? 2.263 -6.005 9.554 1.00 69.69 85 ARG A C 1
ATOM 700 O O . ARG A 1 85 ? 2.892 -6.892 10.125 1.00 69.69 85 ARG A O 1
ATOM 707 N N . ILE A 1 86 ? 1.865 -4.896 10.164 1.00 71.44 86 ILE A N 1
ATOM 708 C CA . ILE A 1 86 ? 2.106 -4.662 11.586 1.00 71.44 86 ILE A CA 1
ATOM 709 C C . ILE A 1 86 ? 0.994 -5.366 12.365 1.00 71.44 86 ILE A C 1
ATOM 711 O O . ILE A 1 86 ? -0.180 -5.048 12.187 1.00 71.44 86 ILE A O 1
ATOM 715 N N . SER A 1 87 ? 1.367 -6.327 13.213 1.00 77.81 87 SER A N 1
ATOM 716 C CA . SER A 1 87 ? 0.431 -6.939 14.160 1.00 77.81 87 SER A CA 1
ATOM 717 C C . SER A 1 87 ? 0.012 -5.913 15.211 1.00 77.81 87 SER A C 1
ATOM 719 O O . SER A 1 87 ? 0.849 -5.217 15.795 1.00 77.81 87 SER A O 1
ATOM 721 N N . ILE A 1 88 ? -1.292 -5.849 15.477 1.00 82.50 88 ILE A N 1
ATOM 722 C CA . ILE A 1 88 ? -1.860 -4.982 16.512 1.00 82.50 88 ILE A CA 1
ATOM 723 C C . ILE A 1 88 ? -1.749 -5.581 17.919 1.00 82.50 88 ILE A C 1
ATOM 725 O O . ILE A 1 88 ? -1.960 -4.882 18.907 1.00 82.50 88 ILE A O 1
ATOM 729 N N . GLU A 1 89 ? -1.364 -6.852 18.036 1.00 84.00 89 GLU A N 1
ATOM 730 C CA . GLU A 1 89 ? -1.301 -7.573 19.313 1.00 84.00 89 GLU A CA 1
ATOM 731 C C . GLU A 1 89 ? -0.405 -6.862 20.327 1.00 84.00 89 GLU A C 1
ATOM 733 O O . GLU A 1 89 ? -0.746 -6.746 21.502 1.00 84.00 89 GLU A O 1
ATOM 738 N N . LYS A 1 90 ? 0.718 -6.299 19.867 1.00 86.31 90 LYS A N 1
ATOM 739 C CA . LYS A 1 90 ? 1.623 -5.538 20.734 1.00 86.31 90 LYS A CA 1
ATOM 740 C C . LYS A 1 90 ? 0.951 -4.288 21.308 1.00 86.31 90 LYS A C 1
ATOM 742 O O . LYS A 1 90 ? 1.191 -3.963 22.469 1.00 86.31 90 LYS A O 1
ATOM 747 N N . ALA A 1 91 ? 0.139 -3.592 20.512 1.00 87.56 91 ALA A N 1
ATOM 748 C CA . ALA A 1 91 ? -0.584 -2.405 20.956 1.00 87.56 91 ALA A CA 1
ATOM 749 C C . ALA A 1 91 ? -1.704 -2.781 21.932 1.00 87.56 91 ALA A C 1
ATOM 751 O O . ALA A 1 91 ? -1.815 -2.163 22.986 1.00 87.56 91 ALA A O 1
ATOM 752 N N . ARG A 1 92 ? -2.460 -3.846 21.650 1.00 87.19 92 ARG A N 1
ATOM 753 C CA . ARG A 1 92 ? -3.501 -4.349 22.554 1.00 87.19 92 ARG A CA 1
ATOM 754 C C . ARG A 1 92 ? -2.923 -4.764 23.909 1.00 87.19 92 ARG A C 1
ATOM 756 O O . ARG A 1 92 ? -3.386 -4.294 24.941 1.00 87.19 92 ARG A O 1
ATOM 763 N N . ASN A 1 93 ? -1.852 -5.558 23.906 1.00 90.00 93 ASN A N 1
ATOM 764 C CA . ASN A 1 93 ? -1.250 -6.088 25.132 1.00 90.00 93 ASN A CA 1
ATOM 765 C C . ASN A 1 93 ? -0.596 -5.006 26.000 1.00 90.00 93 ASN A C 1
ATOM 767 O O . ASN A 1 93 ? -0.590 -5.124 27.220 1.00 90.00 93 ASN A O 1
ATOM 771 N N . ARG A 1 94 ? -0.005 -3.973 25.386 1.00 93.50 94 ARG A N 1
ATOM 772 C CA . ARG A 1 94 ? 0.735 -2.935 26.126 1.00 93.50 94 ARG A CA 1
ATOM 773 C C . ARG A 1 94 ? -0.092 -1.701 26.452 1.00 93.50 94 ARG A C 1
ATOM 775 O O . ARG A 1 94 ? 0.189 -1.049 27.448 1.00 93.50 94 ARG A O 1
ATOM 782 N N . LEU A 1 95 ? -1.044 -1.352 25.593 1.00 93.12 95 LEU A N 1
ATOM 783 C CA . LEU A 1 95 ? -1.794 -0.097 25.679 1.00 93.12 95 LEU A CA 1
ATOM 784 C C . LEU A 1 95 ? -3.282 -0.322 25.968 1.00 93.12 95 LEU A C 1
ATOM 786 O O . LEU A 1 95 ? -4.011 0.653 26.102 1.00 93.12 95 LEU A O 1
ATOM 790 N N . GLY A 1 96 ? -3.752 -1.577 26.012 1.00 90.75 96 GLY A N 1
ATOM 791 C CA . GLY A 1 96 ? -5.182 -1.884 26.102 1.00 90.75 96 GLY A CA 1
ATOM 792 C C . GLY A 1 96 ? -5.971 -1.387 24.887 1.00 90.75 96 GLY A C 1
ATOM 793 O O . GLY A 1 96 ? -7.177 -1.183 24.978 1.00 90.75 96 GLY A O 1
ATOM 794 N N . TYR A 1 97 ? -5.288 -1.132 23.766 1.00 86.81 97 TYR A N 1
ATOM 795 C CA . TYR A 1 97 ? -5.899 -0.544 22.581 1.00 86.81 97 TYR A CA 1
ATOM 796 C C . TYR A 1 97 ? -6.786 -1.560 21.863 1.00 86.81 97 TYR A C 1
ATOM 798 O O . TYR A 1 97 ? -6.301 -2.615 21.447 1.00 86.81 97 TYR A O 1
ATOM 806 N N . GLU A 1 98 ? -8.046 -1.184 21.646 1.00 86.38 98 GLU A N 1
ATOM 807 C CA . GLU A 1 98 ? -8.981 -1.916 20.797 1.00 86.38 98 GLU A CA 1
ATOM 808 C C . GLU A 1 98 ? -9.419 -1.035 19.613 1.00 86.38 98 GLU A C 1
ATOM 810 O O . GLU A 1 98 ? -9.804 0.122 19.824 1.00 86.38 98 GLU A O 1
ATOM 815 N N . PRO A 1 99 ? -9.351 -1.529 18.361 1.00 83.56 99 PRO A N 1
ATOM 816 C CA . PRO A 1 99 ? -9.815 -0.781 17.199 1.00 83.56 99 PRO A CA 1
ATOM 817 C C . PRO A 1 99 ? -11.292 -0.408 17.318 1.00 83.56 99 PRO A C 1
ATOM 819 O O . PRO A 1 99 ? -12.149 -1.261 17.520 1.00 83.56 99 PRO A O 1
ATOM 822 N N . ILE A 1 100 ? -11.598 0.874 17.115 1.00 86.62 100 ILE A N 1
ATOM 823 C CA . ILE A 1 100 ? -12.980 1.384 17.137 1.00 86.62 100 ILE A CA 1
ATOM 824 C C . ILE A 1 100 ? -13.776 0.857 15.929 1.00 86.62 100 ILE A C 1
ATOM 826 O O . ILE A 1 100 ? -14.993 0.703 15.992 1.00 86.62 100 ILE A O 1
ATOM 830 N N . VAL A 1 101 ? -13.092 0.605 14.810 1.00 87.00 101 VAL A N 1
ATOM 831 C CA . VAL A 1 101 ? -13.684 0.113 13.561 1.00 87.00 101 VAL A CA 1
ATOM 832 C C . VAL A 1 101 ? -12.791 -0.942 12.915 1.00 87.00 101 VAL A C 1
ATOM 834 O O . VAL A 1 101 ? -11.567 -0.899 13.055 1.00 87.00 101 VAL A O 1
ATOM 837 N N . GLY A 1 102 ? -13.410 -1.863 12.173 1.00 83.81 102 GLY A N 1
ATOM 838 C CA . GLY A 1 102 ? -12.704 -2.807 11.306 1.00 83.81 102 GLY A CA 1
ATOM 839 C C . GLY A 1 102 ? -12.042 -2.119 10.108 1.00 83.81 102 GLY A C 1
ATOM 840 O O . GLY A 1 102 ? -12.332 -0.962 9.791 1.00 83.81 102 GLY A O 1
ATOM 841 N N . THR A 1 103 ? -11.146 -2.831 9.424 1.00 83.69 103 THR A N 1
ATOM 842 C CA . THR A 1 103 ? -10.360 -2.268 8.318 1.00 83.69 103 THR A CA 1
ATOM 843 C C . THR A 1 103 ? -11.225 -1.884 7.117 1.00 83.69 103 THR A C 1
ATOM 845 O O . THR A 1 103 ? -11.034 -0.798 6.581 1.00 83.69 103 THR A O 1
ATOM 848 N N . GLU A 1 104 ? -12.202 -2.700 6.722 1.00 86.06 104 GLU A N 1
ATOM 849 C CA . GLU A 1 104 ? -13.120 -2.419 5.606 1.00 86.06 104 GLU A CA 1
ATOM 850 C C . GLU A 1 104 ? -13.936 -1.147 5.851 1.00 86.06 104 GLU A C 1
ATOM 852 O O . GLU A 1 104 ? -14.005 -0.260 5.000 1.00 86.06 104 GLU A O 1
ATOM 857 N N . GLU A 1 105 ? -14.511 -1.027 7.047 1.00 88.19 105 GLU A N 1
ATOM 858 C CA . GLU A 1 105 ? -15.272 0.159 7.438 1.00 88.19 105 GLU A CA 1
ATOM 859 C C . GLU A 1 105 ? -14.368 1.397 7.522 1.00 88.19 105 GLU A C 1
ATOM 861 O O . GLU A 1 105 ? -14.764 2.491 7.113 1.00 88.19 105 GLU A O 1
ATOM 866 N N . GLY A 1 106 ? -13.127 1.224 7.990 1.00 89.56 106 GLY A N 1
ATOM 867 C CA . GLY A 1 106 ? -12.096 2.257 7.947 1.00 89.56 106 GLY A CA 1
ATOM 868 C C . GLY A 1 106 ? -11.828 2.748 6.522 1.00 89.56 106 GLY A C 1
ATOM 869 O O . GLY A 1 106 ? -11.884 3.952 6.275 1.00 89.56 106 GLY A O 1
ATOM 870 N N . ILE A 1 107 ? -11.622 1.830 5.571 1.00 90.81 107 ILE A N 1
ATOM 871 C CA . ILE A 1 107 ? -11.408 2.150 4.150 1.00 90.81 107 ILE A CA 1
ATOM 872 C C . ILE A 1 107 ? -12.583 2.960 3.602 1.00 90.81 107 ILE A C 1
ATOM 874 O O . ILE A 1 107 ? -12.370 4.035 3.037 1.00 90.81 107 ILE A O 1
ATOM 878 N N . ARG A 1 108 ? -13.818 2.490 3.812 1.00 91.38 108 ARG A N 1
ATOM 879 C CA . ARG A 1 108 ? -15.034 3.160 3.333 1.00 91.38 108 ARG A CA 1
ATOM 880 C C . ARG A 1 108 ? -15.127 4.603 3.835 1.00 91.38 108 ARG A C 1
ATOM 882 O O . ARG A 1 108 ? -15.356 5.526 3.052 1.00 91.38 108 ARG A O 1
ATOM 889 N N . ARG A 1 109 ? -14.894 4.823 5.136 1.00 93.75 109 ARG A N 1
ATOM 890 C CA . ARG A 1 109 ? -14.903 6.166 5.747 1.00 93.75 109 ARG A CA 1
ATOM 891 C C . ARG A 1 109 ? -13.801 7.061 5.191 1.00 93.75 109 ARG A C 1
ATOM 893 O O . ARG A 1 109 ? -14.058 8.226 4.888 1.00 93.75 109 ARG A O 1
ATOM 900 N N . THR A 1 110 ? -12.588 6.532 5.040 1.00 93.12 110 THR A N 1
ATOM 901 C CA . THR A 1 110 ? -11.452 7.283 4.496 1.00 93.12 110 THR A CA 1
ATOM 902 C C . THR A 1 110 ? -11.706 7.707 3.052 1.00 93.12 110 THR A C 1
ATOM 904 O O . THR A 1 110 ? -11.483 8.869 2.714 1.00 93.12 110 THR A O 1
ATOM 907 N N . VAL A 1 111 ? -12.218 6.810 2.206 1.00 93.19 111 VAL A N 1
ATOM 908 C CA . VAL A 1 111 ? -12.548 7.127 0.809 1.00 93.19 111 VAL A CA 1
ATOM 909 C C . VAL A 1 111 ? -13.636 8.198 0.728 1.00 93.19 111 VAL A C 1
ATOM 911 O O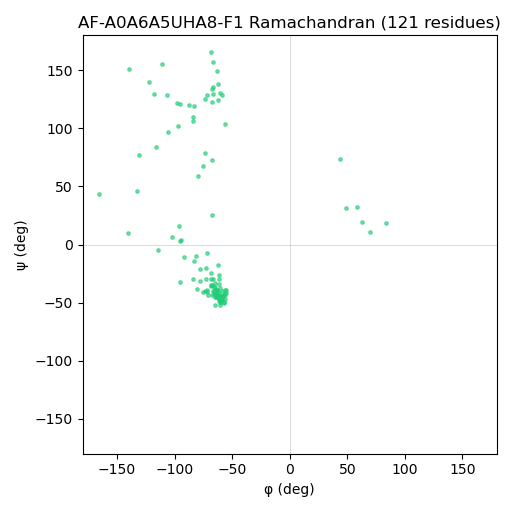 . VAL A 1 111 ? -13.459 9.186 0.012 1.00 93.19 111 VAL A O 1
ATOM 914 N N . ALA A 1 112 ? -14.713 8.064 1.510 1.00 92.50 112 ALA A N 1
ATOM 915 C CA . ALA A 1 112 ? -15.778 9.065 1.568 1.00 92.50 112 ALA A CA 1
ATOM 916 C C . ALA A 1 112 ? -15.244 10.449 1.980 1.00 92.50 112 ALA A C 1
ATOM 918 O O . ALA A 1 112 ? -15.559 11.460 1.348 1.00 92.50 112 ALA A O 1
ATOM 919 N N . TRP A 1 113 ? -14.370 10.500 2.991 1.00 93.75 113 TRP A N 1
ATOM 920 C CA . TRP A 1 113 ? -13.705 11.736 3.403 1.00 93.75 113 TRP A CA 1
ATOM 921 C C . TRP A 1 113 ? -12.846 12.329 2.275 1.00 93.75 113 TRP A C 1
ATOM 923 O O . TRP A 1 113 ? -12.922 13.530 2.011 1.00 93.75 113 TRP A O 1
ATOM 933 N N . PHE A 1 114 ? -12.063 11.515 1.561 1.00 92.06 114 PHE A N 1
ATOM 934 C CA . PHE A 1 114 ? -11.238 11.993 0.446 1.00 92.06 114 PHE A CA 1
ATOM 935 C C . PHE A 1 114 ? -12.073 12.594 -0.689 1.00 92.06 114 PHE A C 1
ATOM 937 O O . PHE A 1 114 ? -11.703 13.641 -1.224 1.00 92.06 114 PHE A O 1
ATOM 944 N N . GLN A 1 115 ? -13.198 11.969 -1.045 1.00 88.81 115 GLN A N 1
ATOM 945 C CA . GLN A 1 115 ? -14.102 12.476 -2.082 1.00 88.81 115 GLN A CA 1
ATOM 946 C C . GLN A 1 115 ? -14.688 13.842 -1.695 1.00 88.81 115 GLN A C 1
ATOM 948 O O . GLN A 1 115 ? -14.650 14.779 -2.493 1.00 88.81 115 GLN A O 1
ATOM 953 N N . GLN A 1 116 ? -15.130 13.996 -0.443 1.00 90.94 116 GLN A N 1
ATOM 954 C CA . GLN A 1 116 ? -15.649 15.268 0.072 1.00 90.94 116 GLN A CA 1
ATOM 955 C C . GLN A 1 116 ? -14.584 16.376 0.082 1.00 90.94 116 GLN A C 1
ATOM 957 O O . GLN A 1 116 ? -14.876 17.526 -0.238 1.00 90.94 116 GLN A O 1
ATOM 962 N N . ASN A 1 117 ? -13.336 16.051 0.431 1.00 90.75 117 ASN A N 1
ATOM 963 C CA . ASN A 1 117 ? -12.257 17.042 0.496 1.00 90.75 117 ASN A CA 1
ATOM 964 C C . ASN A 1 117 ? -11.689 17.412 -0.879 1.00 90.75 117 ASN A C 1
ATOM 966 O O . ASN A 1 117 ? -11.298 18.562 -1.072 1.00 90.75 117 ASN A O 1
ATOM 970 N N . LYS A 1 118 ? -11.676 16.489 -1.851 1.00 81.56 118 LYS A N 1
ATOM 971 C CA . LYS A 1 118 ? -11.358 16.829 -3.248 1.00 81.56 118 LYS A CA 1
ATOM 972 C C . LYS A 1 118 ? -12.327 17.878 -3.793 1.00 81.56 118 LYS A C 1
ATOM 974 O O . LYS A 1 118 ? -11.872 18.853 -4.379 1.00 81.56 118 LYS A O 1
ATOM 979 N N . ALA A 1 119 ? -13.627 17.716 -3.537 1.00 66.50 119 ALA A N 1
ATOM 980 C CA . ALA A 1 119 ? -14.643 18.681 -3.955 1.00 66.50 119 ALA A CA 1
ATOM 981 C C . ALA A 1 119 ? -14.441 20.071 -3.320 1.00 66.50 119 ALA A C 1
ATOM 983 O O . ALA A 1 119 ? -14.676 21.081 -3.972 1.00 66.50 119 ALA A O 1
ATOM 984 N N . LYS A 1 120 ? -13.947 20.136 -2.076 1.00 69.38 120 LYS A N 1
ATOM 985 C CA . LYS A 1 120 ? -13.648 21.404 -1.387 1.00 69.38 120 LYS A CA 1
ATOM 986 C C . LYS A 1 120 ? -12.409 22.133 -1.906 1.00 69.38 120 LYS A C 1
ATOM 988 O O . LYS A 1 120 ? -12.360 23.342 -1.773 1.00 69.38 120 LYS A O 1
ATOM 993 N N . LYS A 1 121 ? -11.404 21.423 -2.433 1.00 66.50 121 LYS A N 1
ATOM 994 C CA . LYS A 1 121 ? -10.182 22.038 -2.992 1.00 66.50 121 LYS A CA 1
ATOM 995 C C . LYS A 1 121 ? -10.338 22.519 -4.439 1.00 66.50 121 LYS A C 1
ATOM 997 O O . LYS A 1 121 ? -9.441 23.189 -4.936 1.00 66.50 121 LYS A O 1
ATOM 1002 N N . ALA A 1 122 ? -11.400 22.098 -5.123 1.00 60.00 122 ALA A N 1
ATOM 1003 C CA . ALA A 1 122 ? -11.687 22.481 -6.505 1.00 60.00 122 ALA A CA 1
ATOM 1004 C C . ALA A 1 122 ? -12.577 23.736 -6.620 1.00 60.00 122 ALA A C 1
ATOM 1006 O O . ALA A 1 122 ? -12.717 24.260 -7.722 1.00 60.00 122 ALA A O 1
ATOM 1007 N N . ASN A 1 123 ? -13.154 24.188 -5.501 1.00 44.62 123 ASN A N 1
ATOM 1008 C CA . ASN A 1 123 ? -13.826 25.480 -5.337 1.00 44.62 123 ASN A CA 1
ATOM 1009 C C . ASN A 1 123 ? -12.901 26.446 -4.595 1.00 44.62 123 ASN A C 1
ATOM 1011 O O . ASN A 1 123 ? -13.053 27.665 -4.810 1.00 44.62 123 ASN A O 1
#

Mean predicted aligned error: 10.27 Å